Protein AF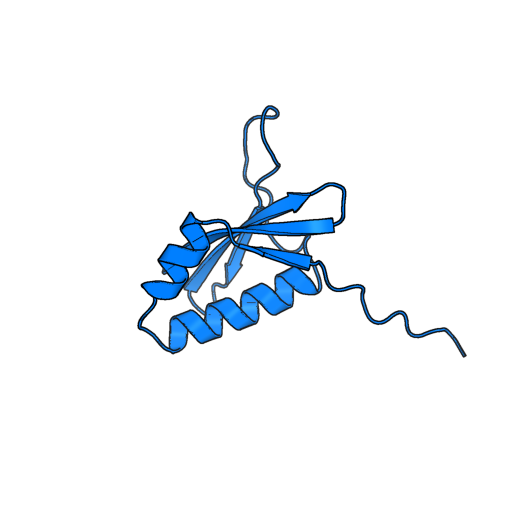-A0A6I7YRP9-F1 (afdb_monomer)

Mean predicted aligned error: 7.86 Å

pLDDT: mean 78.52, std 10.4, range [43.03, 89.75]

Nearest PDB structures (foldseek):
  2khe-assembly1_A  TM=6.957E-01  e=9.350E-05  Thermus thermophilus HB8
  5ycl-assembly1_D  TM=5.142E-01  e=1.924E-01  Shigella flexneri
  1ewj-assembly3_F  TM=3.844E-01  e=8.176E-01  Klebsiella pneumoniae
  4atb-assembly2_D  TM=4.573E-01  e=1.384E+00  Mus musculus
  4atb-assembly1_B  TM=3.519E-01  e=1.922E+00  Mus musculus

Radius of gyration: 13.84 Å; Cα contacts (8 Å, |Δi|>4): 147; chains: 1; bounding box: 40×34×34 Å

Structure (mmCIF, N/CA/C/O backbone):
data_AF-A0A6I7YRP9-F1
#
_entry.id   AF-A0A6I7YRP9-F1
#
loop_
_atom_site.group_PDB
_atom_site.id
_atom_site.type_symbol
_atom_site.la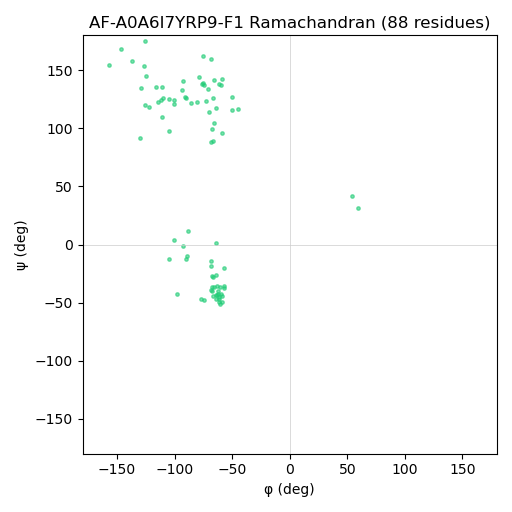bel_atom_id
_atom_site.label_alt_id
_atom_site.label_comp_id
_atom_site.label_asym_id
_atom_site.label_entity_id
_atom_site.label_seq_id
_atom_site.pdbx_PDB_ins_code
_atom_site.Cartn_x
_atom_site.Cartn_y
_atom_site.Cartn_z
_atom_site.occupancy
_atom_site.B_iso_or_equiv
_atom_site.auth_seq_id
_atom_site.auth_comp_id
_atom_site.auth_asym_id
_atom_site.auth_atom_id
_atom_site.pdbx_PDB_model_num
ATOM 1 N N . MET A 1 1 ? 26.718 -22.064 -11.132 1.00 43.03 1 MET A N 1
ATOM 2 C CA . MET A 1 1 ? 26.003 -21.434 -10.001 1.00 43.03 1 MET A CA 1
ATOM 3 C C . MET A 1 1 ? 25.429 -20.117 -10.491 1.00 43.03 1 MET A C 1
ATOM 5 O O . MET A 1 1 ? 26.205 -19.236 -10.830 1.00 43.03 1 MET A O 1
ATOM 9 N N . ALA A 1 2 ? 24.107 -20.013 -10.631 1.00 52.91 2 ALA A N 1
ATOM 10 C CA . ALA A 1 2 ? 23.462 -18.752 -10.992 1.00 52.91 2 ALA A CA 1
ATOM 11 C C . ALA A 1 2 ? 23.448 -17.823 -9.764 1.00 52.91 2 ALA A C 1
ATOM 13 O O . ALA A 1 2 ? 23.199 -18.315 -8.658 1.00 52.91 2 ALA A O 1
ATOM 14 N N . PRO A 1 3 ? 23.714 -16.515 -9.914 1.00 51.34 3 PRO A N 1
ATOM 15 C CA . PRO A 1 3 ? 23.507 -15.580 -8.825 1.00 51.34 3 PRO A CA 1
ATOM 16 C C . PRO A 1 3 ? 22.011 -15.573 -8.522 1.00 51.34 3 PRO A C 1
ATOM 18 O O . PRO A 1 3 ? 21.180 -15.262 -9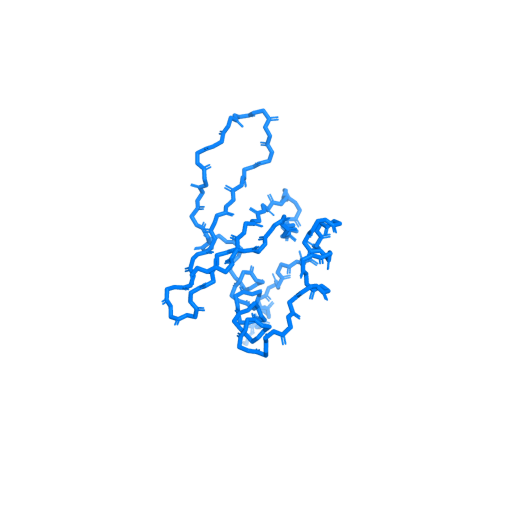.375 1.00 51.34 3 PRO A O 1
ATOM 21 N N . GLN A 1 4 ? 21.674 -15.982 -7.307 1.00 54.47 4 GLN A N 1
ATOM 22 C CA . GLN A 1 4 ? 20.336 -15.866 -6.761 1.00 54.47 4 GLN A CA 1
ATOM 23 C C . GLN A 1 4 ? 20.107 -14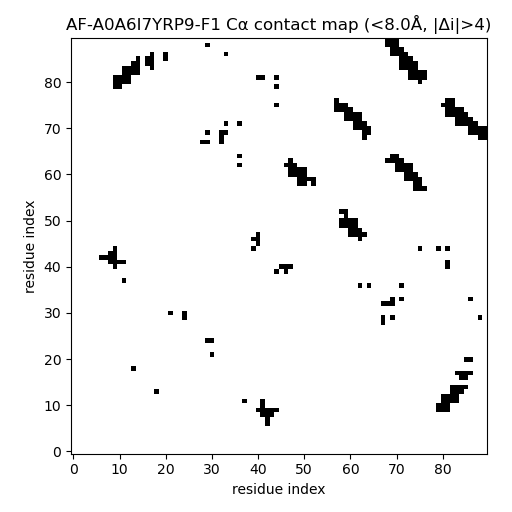.367 -6.571 1.00 54.47 4 GLN A C 1
ATOM 25 O O . GLN A 1 4 ? 20.481 -13.799 -5.548 1.00 54.47 4 GLN A O 1
ATOM 30 N N . TYR A 1 5 ? 19.606 -13.695 -7.609 1.00 47.50 5 TYR A N 1
ATOM 31 C CA . TYR A 1 5 ? 19.089 -12.342 -7.486 1.00 47.50 5 TYR A CA 1
ATOM 32 C C . TYR A 1 5 ? 17.971 -12.419 -6.450 1.00 47.50 5 TYR A C 1
ATOM 34 O O . TYR A 1 5 ? 16.853 -12.809 -6.779 1.00 47.50 5 TYR A O 1
ATOM 42 N N . GLY A 1 6 ? 18.284 -12.111 -5.188 1.00 52.41 6 GLY A N 1
ATOM 43 C CA . GLY A 1 6 ? 17.269 -11.867 -4.177 1.00 52.41 6 GLY A CA 1
ATOM 44 C C . GLY A 1 6 ? 16.300 -10.870 -4.789 1.00 52.41 6 GLY A C 1
ATOM 45 O O . GLY A 1 6 ? 16.731 -9.787 -5.195 1.00 52.41 6 GLY A O 1
ATOM 46 N N . ALA A 1 7 ? 1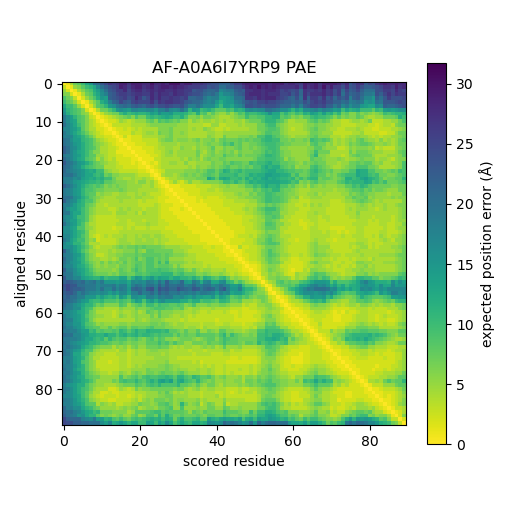5.049 -11.296 -4.983 1.00 59.94 7 ALA A N 1
ATOM 47 C CA . ALA A 1 7 ? 14.026 -10.513 -5.657 1.00 59.94 7 ALA A CA 1
ATOM 48 C C . ALA A 1 7 ? 14.089 -9.088 -5.107 1.00 59.94 7 ALA A C 1
ATOM 50 O O . ALA A 1 7 ? 13.988 -8.880 -3.896 1.00 59.94 7 ALA A O 1
ATOM 51 N N . ARG A 1 8 ? 14.412 -8.130 -5.980 1.00 64.81 8 ARG A N 1
ATOM 52 C CA . ARG A 1 8 ? 14.700 -6.749 -5.602 1.00 64.81 8 ARG A CA 1
ATOM 53 C C . ARG A 1 8 ? 13.404 -6.142 -5.080 1.00 64.81 8 ARG A C 1
ATOM 55 O O . ARG A 1 8 ? 12.625 -5.617 -5.868 1.00 64.81 8 ARG A O 1
ATOM 62 N N . ARG A 1 9 ? 13.183 -6.286 -3.771 1.00 73.38 9 ARG A N 1
ATOM 63 C CA . ARG A 1 9 ? 12.001 -5.802 -3.063 1.00 73.38 9 ARG A CA 1
ATOM 64 C C . ARG A 1 9 ? 11.778 -4.342 -3.426 1.00 73.38 9 ARG A C 1
ATOM 66 O O . ARG A 1 9 ? 12.706 -3.530 -3.337 1.00 73.38 9 ARG A O 1
ATOM 73 N N . ALA A 1 10 ? 10.571 -4.030 -3.875 1.00 78.69 10 ALA A N 1
ATOM 74 C CA . ALA A 1 10 ? 10.184 -2.663 -4.146 1.00 78.69 10 ALA A CA 1
ATOM 75 C C . ALA A 1 10 ? 10.262 -1.866 -2.840 1.00 78.69 10 ALA A C 1
ATOM 77 O O . ALA A 1 10 ? 9.884 -2.349 -1.767 1.00 78.69 10 ALA A O 1
ATOM 78 N N . ARG A 1 11 ? 10.792 -0.644 -2.925 1.00 82.62 11 ARG A N 1
ATOM 79 C CA . ARG A 1 11 ? 10.854 0.249 -1.768 1.00 82.62 11 ARG A CA 1
ATOM 80 C C . ARG A 1 11 ? 9.446 0.757 -1.492 1.00 82.62 11 ARG A C 1
ATOM 82 O O . ARG A 1 11 ? 8.856 1.355 -2.385 1.00 82.62 11 ARG A O 1
ATOM 89 N N . ILE A 1 12 ? 8.945 0.540 -0.281 1.00 83.69 12 ILE A N 1
ATOM 90 C CA . ILE A 1 12 ? 7.632 1.027 0.145 1.00 83.69 12 ILE A CA 1
ATOM 91 C C . ILE A 1 12 ? 7.799 2.377 0.843 1.00 83.69 12 ILE A C 1
ATOM 93 O O . ILE A 1 12 ? 8.682 2.546 1.684 1.00 83.69 12 ILE A O 1
ATOM 97 N N . VAL A 1 13 ? 6.964 3.340 0.468 1.00 85.81 13 VAL A N 1
ATOM 98 C CA . VAL A 1 13 ? 6.848 4.657 1.098 1.00 85.81 13 VAL A CA 1
ATOM 99 C C . VAL A 1 13 ? 5.377 4.902 1.412 1.00 85.81 13 VAL A C 1
ATOM 101 O O . VAL A 1 13 ? 4.522 4.670 0.562 1.00 85.81 13 VAL A O 1
ATOM 104 N N . PHE A 1 14 ? 5.080 5.382 2.614 1.00 84.25 14 PHE A N 1
ATOM 105 C CA . PHE A 1 14 ? 3.723 5.745 3.017 1.00 84.25 14 PHE A CA 1
ATOM 106 C C . PHE A 1 14 ? 3.469 7.227 2.749 1.00 84.25 14 PHE A C 1
ATOM 108 O O . PHE A 1 14 ? 4.349 8.064 2.959 1.00 84.25 14 PHE A O 1
ATOM 115 N N . SER A 1 15 ? 2.268 7.550 2.276 1.00 84.19 15 SER A N 1
ATOM 116 C CA . SER A 1 15 ? 1.772 8.923 2.272 1.00 84.19 15 SER A CA 1
ATOM 117 C C . SER A 1 15 ? 1.522 9.403 3.709 1.00 84.19 15 SER A C 1
ATOM 119 O O . SER A 1 15 ? 1.324 8.596 4.617 1.00 84.19 15 SER A O 1
ATOM 121 N N . ASP A 1 16 ? 1.476 10.722 3.913 1.00 81.06 16 ASP A N 1
ATOM 122 C CA . ASP A 1 16 ? 1.107 11.314 5.211 1.00 81.06 16 ASP A CA 1
ATOM 123 C C . ASP A 1 16 ? -0.283 10.837 5.678 1.00 81.06 16 ASP A C 1
ATOM 125 O O . ASP A 1 16 ? -0.502 10.568 6.856 1.00 81.06 16 ASP A O 1
ATOM 129 N N . SER A 1 17 ? -1.212 10.646 4.733 1.00 80.06 17 SER A N 1
ATOM 130 C CA . SER A 1 17 ? -2.548 10.105 5.001 1.00 80.06 17 SER A CA 1
ATOM 131 C C . SER A 1 17 ? -2.507 8.643 5.450 1.00 80.06 17 SER A C 1
ATOM 133 O O . SER A 1 17 ? -3.168 8.295 6.423 1.00 80.06 17 SER A O 1
ATOM 135 N N . ALA A 1 18 ? -1.710 7.800 4.786 1.00 81.25 18 ALA A N 1
ATOM 136 C CA . ALA A 1 18 ? -1.556 6.393 5.148 1.00 81.25 18 ALA A CA 1
ATOM 137 C C . ALA A 1 18 ? -0.851 6.225 6.502 1.00 81.25 18 ALA A C 1
ATOM 139 O O . ALA A 1 18 ? -1.228 5.354 7.280 1.00 81.25 18 ALA A O 1
ATOM 140 N N . ALA A 1 19 ? 0.132 7.078 6.808 1.00 80.88 19 ALA A N 1
ATOM 141 C CA . ALA A 1 19 ? 0.794 7.093 8.111 1.00 80.88 19 ALA A CA 1
ATOM 142 C C . ALA A 1 19 ? -0.198 7.416 9.241 1.00 80.88 19 ALA A C 1
ATOM 144 O O . ALA A 1 19 ? -0.273 6.671 10.213 1.00 80.88 19 ALA A O 1
ATOM 145 N N . LYS A 1 20 ? -1.034 8.448 9.068 1.00 82.19 20 LYS A N 1
ATOM 146 C CA . LYS A 1 20 ? -2.089 8.791 10.038 1.00 82.19 20 LYS A CA 1
ATOM 147 C C . LYS A 1 20 ? -3.140 7.699 10.194 1.00 82.19 20 LYS A C 1
ATOM 149 O O . LYS A 1 20 ? -3.664 7.505 11.284 1.00 82.19 20 LYS A O 1
ATOM 154 N N . GLN A 1 21 ? -3.480 6.999 9.110 1.00 77.25 21 GLN A N 1
ATOM 155 C CA . GLN A 1 21 ? -4.367 5.842 9.206 1.00 77.25 21 GLN A CA 1
ATOM 156 C C . GLN A 1 21 ? -3.722 4.737 10.034 1.00 77.25 21 GLN A C 1
ATOM 158 O O . GLN A 1 21 ? -4.370 4.243 10.944 1.00 77.25 21 GLN A O 1
ATOM 163 N N . LEU A 1 22 ? -2.452 4.410 9.784 1.00 78.19 22 LEU A N 1
ATOM 164 C CA . LEU A 1 22 ? -1.725 3.399 10.550 1.00 78.19 22 LEU A CA 1
ATOM 165 C C . LEU A 1 22 ? -1.694 3.707 12.055 1.00 78.19 22 LEU A C 1
ATOM 167 O O . LEU A 1 22 ? -1.836 2.792 12.855 1.00 78.19 22 LEU A O 1
ATOM 171 N N . GLU A 1 23 ? -1.566 4.978 12.445 1.00 80.19 23 GLU A N 1
ATOM 172 C CA . GLU A 1 23 ? -1.641 5.400 13.855 1.00 80.19 23 GLU A CA 1
ATOM 173 C C . GLU A 1 23 ? -3.039 5.222 14.473 1.00 80.19 23 GLU A C 1
ATOM 175 O O . GLU A 1 23 ? -3.160 5.043 15.684 1.00 80.19 23 GLU A O 1
ATOM 180 N N . ASN A 1 24 ? -4.091 5.266 13.652 1.00 79.62 24 ASN A N 1
ATOM 181 C CA . ASN A 1 24 ? -5.477 5.080 14.080 1.00 79.62 24 ASN A CA 1
ATOM 182 C C . ASN A 1 24 ? -5.934 3.614 14.032 1.00 79.62 24 ASN A C 1
ATOM 184 O O . ASN A 1 24 ? -6.988 3.302 14.589 1.00 79.62 24 ASN A O 1
ATOM 188 N N . ILE A 1 25 ? -5.175 2.717 13.391 1.00 77.56 25 ILE A N 1
ATOM 189 C CA . ILE A 1 25 ? -5.459 1.281 13.418 1.00 77.56 25 ILE A CA 1
ATOM 190 C C . ILE A 1 25 ? -5.168 0.773 14.832 1.00 77.56 25 ILE A C 1
ATOM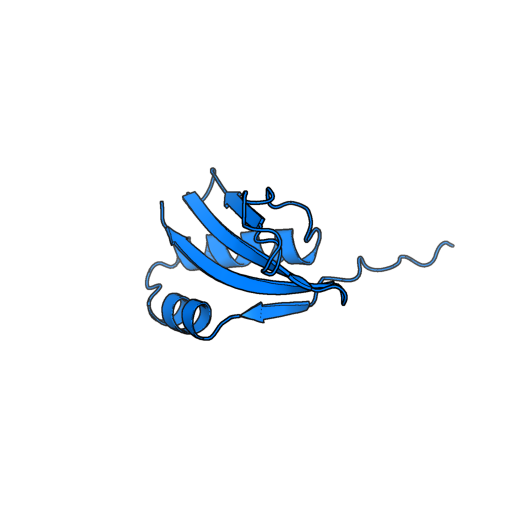 192 O O . ILE A 1 25 ? -4.029 0.764 15.295 1.00 77.56 25 ILE A O 1
ATOM 196 N N . THR A 1 26 ? -6.221 0.343 15.524 1.00 76.06 26 THR A N 1
ATOM 197 C CA . THR A 1 26 ? -6.133 -0.190 16.896 1.00 76.06 26 THR A CA 1
ATOM 198 C C . THR A 1 26 ? -6.279 -1.706 16.951 1.00 76.06 26 THR A C 1
ATOM 200 O O . THR A 1 26 ? -5.974 -2.313 17.979 1.00 76.06 26 THR A O 1
ATOM 203 N N . SER A 1 27 ? -6.704 -2.333 15.853 1.00 80.31 27 SER A N 1
ATOM 204 C CA . SER A 1 27 ? -6.904 -3.775 15.787 1.00 80.31 27 SER A CA 1
ATOM 205 C C . SER A 1 27 ? -5.630 -4.480 15.338 1.00 80.31 27 SER A C 1
ATOM 207 O O . SER A 1 27 ? -5.093 -4.223 14.262 1.00 80.31 27 SER A O 1
ATOM 209 N N . GLU A 1 28 ? -5.186 -5.453 16.127 1.00 81.12 28 GLU A N 1
ATOM 210 C CA . GLU A 1 28 ? -4.027 -6.286 15.792 1.00 81.12 28 GLU A CA 1
ATOM 211 C C . GLU A 1 28 ? -4.239 -7.064 14.475 1.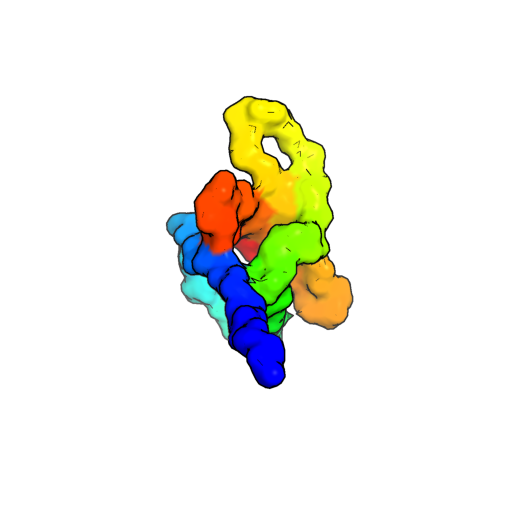00 81.12 28 GLU A C 1
ATOM 213 O O . GLU A 1 28 ? -3.323 -7.170 13.661 1.00 81.12 28 GLU A O 1
ATOM 218 N N . ALA A 1 29 ? -5.469 -7.521 14.209 1.00 80.00 29 ALA A N 1
ATOM 219 C CA . ALA A 1 29 ? -5.828 -8.202 12.962 1.00 80.00 29 ALA A CA 1
ATOM 220 C C . ALA A 1 29 ? -5.599 -7.324 11.717 1.00 80.00 29 ALA A C 1
ATOM 222 O O . ALA A 1 29 ? -5.029 -7.784 10.731 1.00 80.00 29 ALA A O 1
ATOM 223 N N . GLU A 1 30 ? -5.968 -6.044 11.779 1.00 79.00 30 GLU A N 1
ATOM 224 C CA . GLU A 1 30 ? -5.777 -5.100 10.672 1.00 79.00 30 GLU A CA 1
ATOM 225 C C . GLU A 1 30 ? -4.292 -4.807 10.420 1.00 79.00 30 GLU A C 1
ATOM 227 O O . GLU A 1 30 ? -3.855 -4.752 9.269 1.00 79.00 30 GLU A O 1
ATOM 232 N N . ILE A 1 31 ? -3.493 -4.674 11.488 1.00 81.31 31 ILE A N 1
ATOM 233 C CA . ILE A 1 31 ? -2.037 -4.483 11.381 1.00 81.31 31 ILE A CA 1
ATOM 234 C C . ILE A 1 31 ? -1.387 -5.709 10.732 1.00 81.31 31 ILE A C 1
ATOM 236 O O . ILE A 1 31 ? -0.545 -5.563 9.844 1.00 81.31 31 ILE A O 1
ATOM 240 N N . HIS A 1 32 ? -1.784 -6.919 11.134 1.00 84.12 32 HIS A N 1
ATOM 241 C CA . HIS A 1 32 ? -1.267 -8.155 10.544 1.00 84.12 32 HIS A CA 1
ATOM 242 C C . HIS A 1 32 ? -1.629 -8.298 9.066 1.00 84.12 32 HIS A C 1
ATOM 244 O O . HIS A 1 32 ? -0.777 -8.654 8.246 1.00 84.12 32 HIS A O 1
ATOM 250 N N . ALA A 1 33 ? -2.873 -7.986 8.719 1.00 84.06 33 ALA A N 1
ATOM 251 C CA . ALA A 1 33 ? -3.350 -8.003 7.350 1.00 84.06 33 ALA A CA 1
ATOM 252 C C . ALA A 1 33 ? -2.603 -6.988 6.468 1.00 84.06 33 ALA A C 1
ATOM 254 O O . ALA A 1 33 ? -2.177 -7.310 5.354 1.00 84.06 33 ALA A O 1
ATOM 255 N N . LEU A 1 34 ? -2.366 -5.782 6.995 1.00 82.94 34 LEU A N 1
ATOM 256 C CA . LEU A 1 34 ? -1.557 -4.757 6.345 1.00 82.94 34 LEU A CA 1
ATOM 257 C C . LEU A 1 34 ? -0.113 -5.229 6.126 1.00 82.94 34 LEU A C 1
ATOM 259 O O . LEU A 1 34 ? 0.380 -5.124 5.005 1.00 82.94 34 LEU A O 1
ATOM 263 N N . ASP A 1 35 ? 0.561 -5.773 7.144 1.00 84.38 35 ASP A N 1
ATOM 264 C CA . ASP A 1 35 ? 1.952 -6.239 7.024 1.00 84.38 35 ASP A CA 1
ATOM 265 C C . ASP A 1 35 ? 2.091 -7.314 5.936 1.00 84.38 35 ASP A C 1
ATOM 267 O O . ASP A 1 35 ? 2.951 -7.225 5.053 1.00 84.38 35 ASP A O 1
ATOM 271 N N . ARG A 1 36 ? 1.159 -8.273 5.909 1.00 84.88 36 ARG A N 1
ATOM 272 C CA . ARG A 1 36 ? 1.105 -9.308 4.874 1.00 84.88 36 ARG A CA 1
ATOM 273 C C . ARG A 1 36 ? 0.953 -8.710 3.480 1.00 84.88 36 ARG A C 1
ATOM 275 O O . ARG A 1 36 ? 1.698 -9.071 2.566 1.00 84.88 36 ARG A O 1
ATOM 282 N N . ALA A 1 37 ? 0.003 -7.801 3.305 1.00 85.50 37 ALA A N 1
ATOM 283 C CA . ALA A 1 37 ? -0.243 -7.187 2.013 1.00 85.50 37 ALA A CA 1
ATOM 284 C C . ALA A 1 37 ? 0.948 -6.318 1.559 1.00 85.50 37 ALA A C 1
ATOM 286 O O . ALA A 1 37 ? 1.333 -6.359 0.390 1.00 85.50 37 ALA A O 1
ATOM 287 N N . LEU A 1 38 ? 1.622 -5.619 2.479 1.00 85.38 38 LEU A N 1
ATOM 288 C CA . LEU A 1 38 ? 2.865 -4.898 2.189 1.00 85.38 38 LEU A CA 1
ATOM 289 C C . LEU A 1 38 ? 3.985 -5.841 1.736 1.00 85.38 38 LEU A C 1
ATOM 291 O O . LEU A 1 38 ? 4.711 -5.511 0.798 1.00 85.38 38 LEU A O 1
ATOM 295 N N . VAL A 1 39 ? 4.120 -7.023 2.346 1.00 86.75 39 VAL A N 1
ATOM 296 C CA . VAL A 1 39 ? 5.090 -8.039 1.905 1.00 86.75 39 VAL A CA 1
ATOM 297 C C . VAL A 1 39 ? 4.798 -8.486 0.474 1.00 86.75 39 VAL A C 1
ATOM 299 O O . VAL A 1 39 ? 5.725 -8.537 -0.338 1.00 86.75 39 VAL A O 1
ATOM 302 N N . VAL A 1 40 ? 3.531 -8.758 0.144 1.00 86.25 40 VAL A N 1
ATOM 303 C CA . VAL A 1 40 ? 3.122 -9.153 -1.214 1.00 86.25 40 VAL A CA 1
ATOM 304 C C . VAL A 1 40 ? 3.468 -8.056 -2.218 1.00 86.25 40 VAL A C 1
ATOM 306 O O . VAL A 1 40 ? 4.188 -8.330 -3.173 1.00 86.25 40 VAL A O 1
ATOM 309 N N . ILE A 1 41 ? 3.069 -6.807 -1.960 1.00 86.00 41 ILE A N 1
ATOM 310 C CA . ILE A 1 41 ? 3.347 -5.675 -2.859 1.00 86.00 41 ILE A CA 1
ATOM 311 C C . ILE A 1 41 ? 4.847 -5.339 -2.938 1.00 86.00 41 ILE A C 1
ATOM 313 O O . ILE A 1 41 ? 5.333 -4.848 -3.958 1.00 86.00 41 ILE A O 1
ATOM 317 N N . SER A 1 42 ? 5.623 -5.622 -1.890 1.00 82.88 42 SER A N 1
ATOM 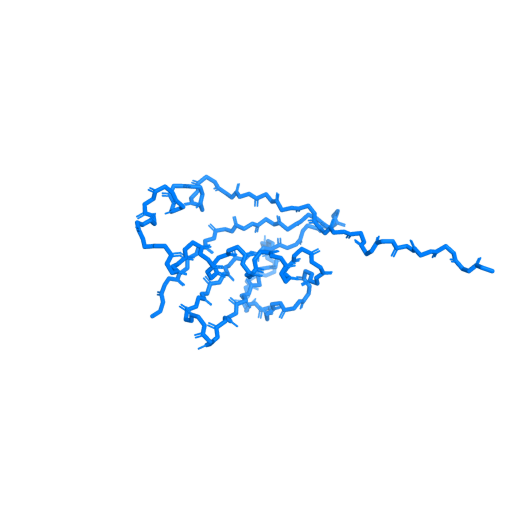318 C CA . SER A 1 42 ? 7.081 -5.473 -1.928 1.00 82.88 42 SER A CA 1
ATOM 319 C C . SER A 1 42 ? 7.737 -6.489 -2.866 1.00 82.88 42 SER A C 1
ATOM 321 O O . SER A 1 42 ? 8.708 -6.156 -3.550 1.00 82.88 42 SER A O 1
ATOM 323 N N . VAL A 1 43 ? 7.237 -7.727 -2.883 1.00 86.12 43 VAL A N 1
ATOM 324 C CA . VAL A 1 43 ? 7.748 -8.805 -3.741 1.00 86.12 43 VAL A CA 1
ATOM 325 C C . VAL A 1 43 ? 7.257 -8.636 -5.175 1.00 86.12 43 VAL A C 1
ATOM 327 O O . VAL A 1 43 ? 8.064 -8.716 -6.103 1.00 86.12 43 VAL A O 1
ATOM 330 N N . ASP A 1 44 ? 5.966 -8.368 -5.340 1.00 85.25 44 ASP A N 1
ATOM 331 C CA . ASP A 1 44 ? 5.304 -8.148 -6.616 1.00 85.25 44 ASP A CA 1
ATOM 332 C C . ASP A 1 44 ? 4.471 -6.852 -6.578 1.00 85.25 44 ASP A C 1
ATOM 334 O O . ASP A 1 44 ? 3.298 -6.855 -6.193 1.00 85.25 44 ASP A O 1
ATOM 338 N N . PRO A 1 45 ? 5.058 -5.713 -6.985 1.00 82.12 45 PRO A N 1
ATOM 339 C CA . PRO A 1 45 ? 4.348 -4.440 -7.007 1.00 82.12 45 PRO A CA 1
ATOM 340 C C . PRO A 1 45 ? 3.242 -4.390 -8.071 1.00 82.12 45 PRO A C 1
ATOM 342 O O . PRO A 1 45 ? 2.402 -3.488 -8.033 1.00 82.12 45 PRO A O 1
ATOM 345 N N . ASP A 1 46 ? 3.218 -5.332 -9.016 1.00 82.75 46 ASP A N 1
ATOM 346 C CA . ASP A 1 46 ? 2.211 -5.413 -10.069 1.00 82.75 46 ASP A CA 1
ATOM 347 C C . ASP A 1 46 ? 1.018 -6.311 -9.688 1.00 82.75 46 ASP A C 1
ATOM 349 O O . ASP A 1 46 ? 0.057 -6.361 -10.457 1.00 82.75 46 ASP A O 1
ATOM 353 N N . ALA A 1 47 ? 1.035 -6.930 -8.496 1.00 86.06 47 ALA A N 1
ATOM 354 C CA . ALA A 1 47 ? -0.021 -7.812 -7.987 1.00 86.06 47 ALA A CA 1
ATOM 355 C C . ALA A 1 47 ? -1.378 -7.121 -7.755 1.00 86.06 47 ALA A C 1
ATOM 357 O O . ALA A 1 47 ? -2.416 -7.774 -7.792 1.00 86.06 47 ALA A O 1
ATOM 358 N N . GLY A 1 48 ? -1.392 -5.810 -7.499 1.00 85.06 48 GLY A N 1
ATOM 359 C CA . GLY A 1 48 ? -2.622 -5.029 -7.373 1.00 85.06 48 GLY A CA 1
ATOM 360 C C . GLY A 1 48 ? -3.235 -4.680 -8.728 1.00 85.06 48 GLY A C 1
ATOM 361 O O . GLY A 1 48 ? -2.531 -4.352 -9.692 1.00 85.06 48 GLY A O 1
ATOM 362 N N . GLU A 1 49 ? -4.562 -4.674 -8.783 1.00 87.00 49 GLU A N 1
ATOM 363 C CA . GLU A 1 49 ? -5.319 -4.324 -9.977 1.00 87.00 49 GLU A CA 1
ATOM 364 C C . GLU A 1 49 ? -5.224 -2.819 -10.267 1.00 87.00 49 GLU A C 1
ATOM 366 O O . GLU A 1 49 ? -5.371 -2.001 -9.355 1.00 87.00 49 GLU A O 1
ATOM 371 N N . PRO A 1 50 ? -4.975 -2.404 -11.520 1.00 85.81 50 PRO A N 1
ATOM 372 C CA . PRO A 1 50 ? -4.964 -0.993 -11.875 1.00 85.81 50 PRO A CA 1
ATOM 373 C C . PRO A 1 50 ? -6.368 -0.400 -11.731 1.00 85.81 50 PRO A C 1
ATOM 375 O O . PRO A 1 50 ? -7.326 -0.879 -12.335 1.00 85.81 50 PRO A O 1
ATOM 378 N N . LEU A 1 51 ? -6.480 0.682 -10.964 1.00 82.31 51 LEU A N 1
ATOM 379 C CA . LEU A 1 51 ? -7.714 1.450 -10.882 1.00 82.31 51 LEU A CA 1
ATOM 380 C C . LEU A 1 51 ? -7.872 2.303 -12.147 1.00 82.31 51 LEU A C 1
ATOM 382 O O . LEU A 1 51 ? -6.895 2.915 -12.595 1.00 82.31 51 LEU A O 1
ATOM 386 N N . PRO A 1 52 ? -9.087 2.391 -12.715 1.00 75.12 52 PRO A N 1
ATOM 387 C CA . PRO A 1 52 ? -9.368 3.332 -13.786 1.00 75.12 52 PRO A CA 1
ATOM 388 C C . PRO A 1 52 ? -9.240 4.753 -13.225 1.00 75.12 52 PRO A C 1
ATOM 390 O O . PRO A 1 52 ? -10.087 5.219 -12.469 1.00 75.12 52 PRO A O 1
ATOM 393 N N . GLY A 1 53 ? -8.141 5.419 -13.563 1.00 64.56 53 GLY A N 1
ATOM 394 C CA . GLY A 1 53 ? -7.871 6.809 -13.215 1.00 64.56 53 GLY A CA 1
ATOM 395 C C . GLY A 1 53 ? -7.522 7.606 -14.464 1.00 64.56 53 GLY A C 1
ATOM 396 O O . GLY A 1 53 ? -7.035 7.048 -15.452 1.00 64.56 53 GLY A O 1
ATOM 397 N N . ASP A 1 54 ? -7.774 8.911 -14.425 1.00 58.19 54 ASP A N 1
ATOM 398 C CA . ASP A 1 54 ? -7.403 9.805 -15.515 1.00 58.19 54 ASP A CA 1
ATOM 399 C C . ASP A 1 54 ? -5.892 9.762 -15.777 1.00 58.19 54 ASP A C 1
ATOM 401 O O . ASP A 1 54 ? -5.064 9.709 -14.865 1.00 58.19 54 ASP A O 1
ATOM 405 N N . SER A 1 55 ? -5.521 9.829 -17.059 1.00 59.75 55 SER A N 1
ATOM 406 C CA . SER A 1 55 ? -4.127 9.750 -17.541 1.00 59.75 55 SER A CA 1
ATOM 407 C C . SER A 1 55 ? -3.235 10.911 -17.068 1.00 59.75 55 SER A C 1
ATOM 409 O O . SER A 1 55 ? -2.073 11.004 -17.458 1.00 59.75 55 SER A O 1
ATOM 411 N N . THR A 1 56 ? -3.789 11.825 -16.274 1.00 63.66 56 THR A N 1
ATOM 412 C CA . THR A 1 56 ? -3.162 13.040 -15.753 1.00 63.66 56 THR A CA 1
ATOM 413 C C . THR A 1 56 ? -2.452 12.820 -14.413 1.00 63.66 56 THR A C 1
ATOM 415 O O . THR A 1 56 ? -1.707 13.699 -13.983 1.00 63.66 56 THR A O 1
ATOM 418 N N . GLY A 1 57 ? -2.637 11.660 -13.767 1.00 68.12 57 GLY A N 1
ATOM 419 C CA . GLY A 1 57 ? -2.047 11.323 -12.469 1.00 68.12 57 GLY A CA 1
ATOM 420 C C . GLY A 1 57 ? -1.247 10.012 -12.450 1.00 68.12 57 GLY A C 1
ATOM 421 O O . GLY A 1 57 ? -1.198 9.278 -13.441 1.00 68.12 57 GLY A O 1
ATOM 422 N N . PRO A 1 58 ? -0.592 9.692 -11.318 1.00 75.38 58 PRO A N 1
ATOM 423 C CA . PRO A 1 58 ? 0.030 8.389 -11.120 1.00 75.38 58 PRO A CA 1
ATOM 424 C C . PRO A 1 58 ? -1.016 7.274 -11.225 1.00 75.38 58 PRO A C 1
ATOM 426 O O . PRO A 1 58 ? -2.117 7.389 -10.689 1.00 75.38 58 PRO A O 1
ATOM 429 N N . ARG A 1 59 ? -0.663 6.179 -11.910 1.00 82.62 59 ARG A N 1
ATOM 430 C CA . ARG A 1 59 ? -1.551 5.020 -12.074 1.00 82.62 59 ARG A CA 1
ATOM 431 C C . ARG A 1 59 ? -1.749 4.330 -10.728 1.00 82.62 59 ARG A C 1
ATOM 433 O O . ARG A 1 59 ? -0.884 3.572 -10.285 1.00 82.62 59 ARG A O 1
ATOM 440 N N . LEU A 1 60 ? -2.877 4.628 -10.091 1.00 86.25 60 LEU A N 1
ATOM 441 C CA . LEU A 1 60 ? -3.293 3.987 -8.855 1.00 86.25 60 LEU A CA 1
ATOM 442 C C . LEU A 1 60 ? -3.591 2.510 -9.112 1.00 86.25 60 LEU A C 1
ATOM 444 O O . LEU A 1 60 ? -4.141 2.125 -10.143 1.00 86.25 60 LEU A O 1
ATOM 448 N N . ARG A 1 61 ? -3.210 1.690 -8.146 1.00 89.75 61 ARG A N 1
ATOM 449 C CA . ARG A 1 61 ? -3.468 0.263 -8.070 1.00 89.75 61 ARG A CA 1
ATOM 450 C C . ARG A 1 61 ? -4.152 -0.031 -6.746 1.00 89.75 61 ARG A C 1
ATOM 452 O O . ARG A 1 61 ? -3.864 0.601 -5.727 1.00 89.75 61 ARG A O 1
ATOM 459 N N . GLN A 1 62 ? -5.056 -0.991 -6.784 1.00 89.31 62 GLN A N 1
ATOM 460 C CA . GLN A 1 62 ? -5.748 -1.509 -5.626 1.00 89.31 62 GLN A CA 1
ATOM 461 C C . GLN A 1 62 ? -5.344 -2.962 -5.422 1.00 89.31 62 GLN A C 1
ATOM 463 O O . GLN A 1 62 ? -5.533 -3.792 -6.304 1.00 89.31 62 GLN A O 1
ATOM 468 N N . TYR A 1 63 ? -4.818 -3.277 -4.248 1.00 88.38 63 TYR A N 1
ATOM 469 C CA . TYR A 1 63 ? -4.669 -4.652 -3.796 1.00 88.38 63 TYR A CA 1
ATOM 470 C C . TYR A 1 63 ? -5.805 -4.968 -2.832 1.00 88.38 63 TYR A C 1
ATOM 472 O O . TYR A 1 63 ? -6.007 -4.234 -1.866 1.00 88.38 63 TYR A O 1
ATOM 480 N N . VAL A 1 64 ? -6.565 -6.018 -3.124 1.00 85.50 64 VAL A N 1
ATOM 481 C CA . VAL A 1 64 ? -7.641 -6.508 -2.260 1.00 85.50 64 VAL A CA 1
ATOM 482 C C . VAL A 1 64 ? -7.212 -7.859 -1.723 1.00 85.50 64 VAL A C 1
ATOM 484 O O . VAL A 1 64 ? -6.885 -8.759 -2.491 1.00 85.50 64 VAL A O 1
ATOM 487 N N . ASP A 1 65 ? -7.207 -7.977 -0.405 1.00 83.00 65 ASP A N 1
ATOM 488 C CA . ASP A 1 65 ? -7.055 -9.235 0.296 1.00 83.00 65 ASP A CA 1
ATOM 489 C C . ASP A 1 65 ? -8.428 -9.639 0.841 1.00 83.00 65 ASP A C 1
ATOM 491 O O . ASP A 1 65 ? -8.874 -9.136 1.871 1.00 83.00 65 ASP A O 1
ATOM 495 N N . ASP A 1 66 ? -9.131 -10.513 0.115 1.00 75.25 66 ASP A N 1
ATOM 496 C CA . ASP A 1 66 ? -10.443 -11.028 0.530 1.00 75.25 66 ASP A CA 1
ATOM 497 C C . ASP A 1 66 ? -10.357 -11.954 1.755 1.00 75.25 66 ASP A C 1
ATOM 499 O O . ASP A 1 66 ? -11.367 -12.185 2.421 1.00 75.25 66 ASP A O 1
ATOM 503 N N . VAL A 1 67 ? -9.167 -12.488 2.068 1.00 74.38 67 VAL A N 1
ATOM 504 C CA . VAL A 1 67 ? -8.961 -13.369 3.228 1.00 74.38 67 VAL A CA 1
ATOM 505 C C . VAL A 1 67 ? -8.978 -12.544 4.506 1.00 74.38 67 VAL A C 1
ATOM 507 O O . VAL A 1 67 ? -9.684 -12.887 5.452 1.00 74.38 67 VAL A O 1
ATOM 510 N N . GLU A 1 68 ? -8.242 -11.436 4.506 1.00 74.00 68 GLU A N 1
ATOM 511 C CA . GLU A 1 68 ? -8.107 -10.553 5.666 1.00 74.00 68 GLU A CA 1
ATOM 512 C C . GLU A 1 68 ? -9.001 -9.300 5.591 1.00 74.00 68 GLU A C 1
ATOM 514 O O . GLU A 1 68 ? -8.937 -8.443 6.467 1.00 74.00 68 GLU A O 1
ATOM 519 N N . ARG A 1 69 ? -9.839 -9.177 4.549 1.00 78.25 69 ARG A N 1
ATOM 520 C CA . ARG A 1 69 ? -10.722 -8.020 4.290 1.00 78.25 69 ARG A CA 1
ATOM 521 C C . ARG A 1 69 ? -9.989 -6.679 4.269 1.00 78.25 69 ARG A C 1
ATOM 523 O O . ARG A 1 69 ? -10.481 -5.664 4.757 1.00 78.25 69 ARG A O 1
ATOM 530 N N . VAL A 1 70 ? -8.814 -6.669 3.651 1.00 80.69 70 VAL A N 1
ATOM 531 C CA . VAL A 1 70 ? -7.978 -5.474 3.542 1.00 80.69 70 VAL A CA 1
ATOM 532 C C . VAL A 1 70 ? -7.926 -4.981 2.115 1.00 80.69 70 VAL A C 1
ATOM 534 O O . VAL A 1 70 ? -7.707 -5.743 1.177 1.00 80.69 70 VAL A O 1
ATOM 537 N N . ARG A 1 71 ? -8.061 -3.668 1.944 1.00 84.88 71 ARG A N 1
ATOM 538 C CA . ARG A 1 71 ? -7.874 -3.014 0.656 1.00 84.88 71 ARG A CA 1
ATOM 539 C C . ARG A 1 71 ? -6.792 -1.946 0.749 1.00 84.88 71 ARG A C 1
ATOM 541 O O . ARG A 1 71 ? -6.918 -0.955 1.460 1.00 84.88 71 ARG A O 1
ATOM 548 N N . LEU A 1 72 ? -5.732 -2.141 -0.025 1.00 87.06 72 LEU A N 1
ATOM 549 C CA . LEU A 1 72 ? -4.591 -1.242 -0.134 1.00 87.06 72 LEU A CA 1
ATOM 550 C C . LEU A 1 72 ? -4.632 -0.469 -1.441 1.00 87.06 72 LEU A C 1
ATOM 552 O O . LEU A 1 72 ? -4.649 -1.047 -2.525 1.00 87.06 72 LEU A O 1
ATOM 556 N N . LEU A 1 73 ? -4.584 0.852 -1.330 1.00 89.19 73 LEU A N 1
ATOM 557 C CA . LEU A 1 73 ? -4.424 1.771 -2.447 1.00 89.19 73 LEU A CA 1
ATOM 558 C C . LEU A 1 73 ? -2.975 2.224 -2.513 1.00 89.19 73 LEU A C 1
ATOM 560 O O . LEU A 1 73 ? -2.457 2.828 -1.572 1.00 89.19 73 LEU A O 1
ATOM 564 N N . TYR A 1 74 ? -2.319 1.968 -3.636 1.00 89.25 74 TYR A N 1
ATOM 565 C CA . TYR A 1 74 ? -0.929 2.348 -3.844 1.00 89.25 74 TYR A CA 1
ATOM 566 C C . TYR A 1 74 ? -0.673 2.711 -5.306 1.00 89.25 74 TYR A C 1
ATOM 568 O O . TYR A 1 74 ? -1.498 2.472 -6.178 1.00 89.25 74 TYR A O 1
ATOM 576 N N . TRP A 1 75 ? 0.476 3.299 -5.605 1.00 88.12 75 TRP A N 1
ATOM 577 C CA . TRP A 1 75 ? 0.954 3.442 -6.978 1.00 88.12 75 TRP A CA 1
ATOM 578 C C . TRP A 1 75 ? 2.439 3.130 -7.052 1.00 88.12 75 TRP A C 1
ATOM 580 O O . TRP A 1 75 ? 3.158 3.192 -6.055 1.00 88.12 75 TRP A O 1
ATOM 590 N N . VAL A 1 76 ? 2.900 2.774 -8.246 1.00 86.44 76 VAL A N 1
ATOM 591 C CA . VAL A 1 76 ? 4.301 2.428 -8.488 1.00 86.44 76 VAL A CA 1
ATOM 592 C C . VAL A 1 76 ? 4.935 3.534 -9.319 1.00 86.44 76 VAL A C 1
ATOM 594 O O . VAL A 1 76 ? 4.429 3.901 -10.380 1.00 86.44 76 VAL A O 1
ATOM 597 N N . THR A 1 77 ? 6.041 4.091 -8.835 1.00 84.19 77 THR A N 1
ATOM 598 C CA . THR A 1 77 ? 6.817 5.090 -9.577 1.00 84.19 77 THR A CA 1
ATOM 599 C C . THR A 1 77 ? 7.623 4.422 -10.694 1.00 84.19 77 THR A C 1
ATOM 601 O O . THR A 1 77 ? 7.937 3.231 -10.637 1.00 84.19 77 THR A O 1
ATOM 604 N N . ALA A 1 78 ? 8.086 5.210 -11.669 1.00 81.06 78 ALA A N 1
ATOM 605 C CA . ALA A 1 78 ? 9.023 4.733 -12.692 1.00 81.06 78 ALA A CA 1
ATOM 606 C C . ALA A 1 78 ? 10.331 4.148 -12.106 1.00 81.06 78 ALA A C 1
ATOM 608 O O . ALA A 1 78 ? 11.008 3.362 -12.762 1.00 81.06 78 ALA A O 1
ATOM 609 N N . LEU A 1 79 ? 10.674 4.495 -10.857 1.00 81.06 79 LEU A N 1
ATOM 610 C CA . LEU A 1 79 ? 11.850 4.003 -10.133 1.00 81.06 79 LEU A CA 1
ATOM 611 C C . LEU A 1 79 ? 11.592 2.704 -9.343 1.00 81.06 79 LEU A C 1
ATOM 613 O O . LEU A 1 79 ? 12.433 2.316 -8.533 1.00 81.06 79 LEU A O 1
ATOM 617 N N . LYS A 1 80 ? 10.453 2.027 -9.558 1.00 79.19 80 LYS A N 1
ATOM 618 C CA . LYS A 1 80 ? 10.005 0.850 -8.783 1.00 79.19 80 LYS A CA 1
ATOM 619 C C . LYS A 1 80 ? 9.831 1.118 -7.280 1.00 79.19 80 LYS A C 1
ATOM 621 O O . LYS A 1 80 ? 10.020 0.225 -6.453 1.00 79.19 80 LYS A O 1
ATOM 626 N N . THR A 1 81 ? 9.463 2.344 -6.918 1.00 84.75 81 THR A N 1
ATOM 627 C CA . THR A 1 81 ? 9.027 2.664 -5.552 1.00 84.75 81 THR A CA 1
ATOM 628 C C . THR A 1 81 ? 7.520 2.493 -5.471 1.00 84.75 81 THR A C 1
ATOM 630 O O . THR A 1 81 ? 6.796 3.084 -6.269 1.00 84.75 81 THR A O 1
ATOM 633 N N . VAL A 1 82 ? 7.059 1.717 -4.500 1.00 86.31 82 VAL A N 1
ATOM 634 C CA . VAL A 1 82 ? 5.649 1.580 -4.138 1.00 86.31 82 VAL A CA 1
ATOM 635 C C . VAL A 1 82 ? 5.311 2.701 -3.167 1.00 86.31 82 VAL A C 1
ATOM 637 O O . VAL A 1 82 ? 5.927 2.817 -2.110 1.00 86.31 82 VAL A O 1
ATOM 640 N N . VAL A 1 83 ? 4.335 3.527 -3.519 1.00 87.44 83 VAL A N 1
ATOM 641 C CA . VAL A 1 83 ? 3.827 4.592 -2.658 1.00 87.44 83 VAL A CA 1
ATOM 642 C C . VAL A 1 83 ? 2.418 4.221 -2.220 1.00 87.44 83 VAL A C 1
ATOM 644 O O . VAL A 1 83 ? 1.494 4.224 -3.032 1.00 87.44 83 VAL A O 1
ATOM 647 N N . VAL A 1 84 ? 2.265 3.886 -0.942 1.00 86.25 84 VAL A N 1
ATOM 648 C CA . VAL A 1 84 ? 0.983 3.535 -0.325 1.00 86.25 84 VAL A CA 1
ATOM 649 C C . VAL A 1 84 ? 0.235 4.818 0.009 1.00 86.25 84 VAL A C 1
ATOM 651 O O . VAL A 1 84 ? 0.752 5.686 0.711 1.00 86.25 84 VAL A O 1
ATOM 654 N N . VAL A 1 85 ? -0.973 4.949 -0.530 1.00 83.38 85 VAL A N 1
ATOM 655 C CA . VAL A 1 85 ? -1.799 6.156 -0.429 1.00 83.38 85 VAL A CA 1
ATOM 656 C C . VAL A 1 85 ? -2.832 6.021 0.677 1.00 83.38 85 VAL A C 1
ATOM 658 O O . VAL A 1 85 ? -3.014 6.983 1.420 1.00 83.38 85 VAL A O 1
ATOM 661 N N . ALA A 1 86 ? -3.477 4.858 0.783 1.00 82.25 86 ALA A N 1
ATOM 662 C CA . ALA A 1 86 ? -4.518 4.607 1.770 1.00 82.25 86 ALA A CA 1
ATOM 663 C C . ALA A 1 86 ? -4.686 3.110 2.067 1.00 82.25 86 ALA A C 1
ATOM 665 O O . ALA A 1 86 ? -4.410 2.255 1.218 1.00 82.25 86 ALA A O 1
ATOM 666 N N . PHE A 1 87 ? -5.192 2.833 3.264 1.00 79.00 87 PHE A N 1
ATOM 667 C CA . PHE A 1 87 ? -5.665 1.532 3.722 1.00 79.00 87 PHE A CA 1
ATOM 668 C C . PHE A 1 87 ? -7.166 1.625 4.014 1.00 79.00 87 PHE A C 1
ATOM 670 O O . PHE A 1 87 ? -7.629 2.613 4.587 1.00 79.00 87 PHE A O 1
ATOM 677 N N . ILE A 1 88 ? -7.928 0.627 3.578 1.00 78.00 88 ILE A N 1
ATOM 678 C CA . ILE A 1 88 ? -9.371 0.529 3.790 1.00 78.00 88 ILE A CA 1
ATOM 679 C C . ILE A 1 88 ? -9.650 -0.829 4.440 1.00 78.00 88 ILE A C 1
ATOM 681 O O . ILE A 1 88 ? -9.348 -1.867 3.844 1.00 78.00 88 ILE A O 1
ATOM 685 N N . GLU A 1 89 ? -10.231 -0.793 5.638 1.00 69.75 89 GLU A N 1
ATOM 686 C CA . GLU A 1 89 ? -10.883 -1.936 6.287 1.00 69.75 89 GLU A CA 1
ATOM 687 C C . GLU A 1 89 ? -12.238 -2.206 5.606 1.00 69.75 89 GLU A C 1
ATOM 689 O O . GLU A 1 89 ? -12.947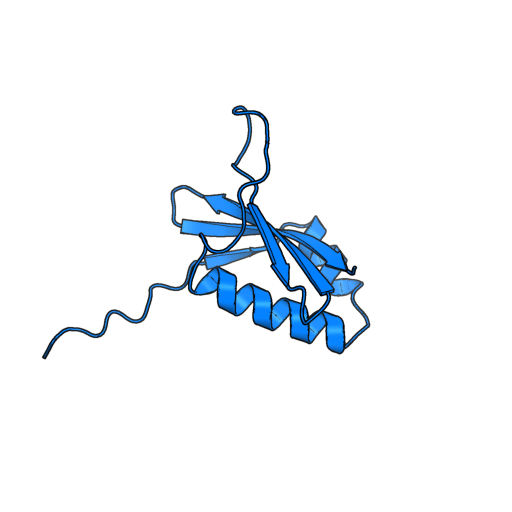 -1.259 5.245 1.00 69.75 89 GLU A O 1
ATOM 694 N N . ALA A 1 90 ? -12.573 -3.475 5.350 1.00 56.22 90 ALA A N 1
ATOM 695 C CA . ALA A 1 90 ? -13.832 -3.880 4.711 1.00 56.22 90 ALA A CA 1
ATOM 696 C C . ALA A 1 90 ? -14.788 -4.625 5.654 1.00 56.22 90 ALA A C 1
ATOM 698 O O . ALA A 1 90 ? -14.336 -5.483 6.447 1.00 56.22 90 ALA A O 1
#

Sequence (90 aa):
MAPQYGARRARIVFSDSAAKQLENITSEAEIHALDRALVVISVDPDAGEPLPGDSTGPRLRQYVDDVERVRLLYWVTALKTVVVVAFIEA

Foldseek 3Di:
DDPPPPQQFQAEAEDPAAVVVVVVPPDPLLVVVVVVVSRVCRNPVPQFDFDDDDPPDFGWGWDADPPSQKIWIWGADPVRHIYTYHIDHD

Solvent-accessible surface area (backbone atoms only — not comparable to full-atom values): 5289 Å² total; per-residue (Å²): 134,80,83,79,72,69,76,78,57,35,50,77,43,70,33,77,63,26,49,55,47,58,73,65,59,80,50,68,68,59,54,53,41,48,54,52,51,50,51,48,38,23,72,39,72,75,75,33,50,74,50,96,66,68,92,88,56,84,67,39,23,40,36,75,38,83,88,69,36,37,34,39,34,29,33,67,46,99,84,51,34,35,38,35,51,41,77,42,85,109

Secondary structure (DSSP, 8-state):
--------PPEEEE-HHHHHHHHH---HHHHHHHHHHHHHHHH-TT-SEEP---TTS--EEEEEETTTTEEEEEEE-TTSEEEEEEEEE-